Protein AF-A0A3D1BPE9-F1 (afdb_monomer)

Foldseek 3Di:
DDDDPDDDDDPDDADQVDQDFDADPPPRDTADFPAADPVRFTFGWDAPDPVPDSQRTWTDTSGPPDPPTGGHVVPPPVVPPD

Nearest PDB structures (foldseek):
  5oik-assembly1_I  TM=4.430E-01  e=9.459E+00  Bos taurus
  6uq0-assembly1_I  TM=3.762E-01  e=6.817E+00  Saccharomyces cerevisiae S288C
  5iya-assembly1_I  TM=3.865E-01  e=7.771E+00  Homo sapiens
  5iyc-assembly1_I  TM=2.737E-01  e=5.980E+00  Homo sapiens

Structure (mmCIF, N/CA/C/O backbone):
data_AF-A0A3D1BPE9-F1
#
_entry.id   AF-A0A3D1BPE9-F1
#
loop_
_atom_site.group_PDB
_atom_site.id
_atom_site.type_symbol
_atom_site.label_atom_id
_atom_site.label_alt_id
_atom_site.label_comp_id
_atom_site.label_asym_id
_atom_site.label_entity_id
_atom_site.label_seq_id
_atom_site.pdbx_PDB_ins_code
_atom_site.Cartn_x
_atom_site.Cartn_y
_atom_site.Cartn_z
_atom_site.occupancy
_atom_site.B_iso_or_equiv
_atom_site.auth_seq_id
_atom_site.auth_comp_id
_atom_site.auth_asym_id
_atom_site.auth_atom_id
_atom_site.pdbx_PDB_model_num
ATOM 1 N N . MET A 1 1 ? 17.621 10.860 5.434 1.00 45.69 1 MET A N 1
ATOM 2 C CA . MET A 1 1 ? 16.583 9.992 6.033 1.00 45.69 1 MET A CA 1
ATOM 3 C C . MET A 1 1 ? 17.264 8.795 6.669 1.00 45.69 1 MET A C 1
ATOM 5 O O . MET A 1 1 ? 17.992 8.106 5.963 1.00 45.69 1 MET A O 1
ATOM 9 N N . ILE A 1 2 ? 17.070 8.600 7.974 1.00 54.06 2 ILE A N 1
ATOM 10 C CA . ILE A 1 2 ? 17.576 7.457 8.748 1.00 54.06 2 ILE A CA 1
ATOM 11 C C . ILE A 1 2 ? 16.434 6.438 8.848 1.00 54.06 2 ILE A C 1
ATOM 13 O O . ILE A 1 2 ? 15.315 6.821 9.175 1.00 54.06 2 ILE A O 1
ATOM 17 N N . GLY A 1 3 ? 16.697 5.177 8.510 1.00 64.75 3 GLY A N 1
ATOM 18 C CA . GLY A 1 3 ? 15.721 4.084 8.533 1.00 64.75 3 GLY A CA 1
ATOM 19 C C . GLY A 1 3 ? 16.272 2.841 7.836 1.00 64.75 3 GLY A C 1
ATOM 20 O O . GLY A 1 3 ? 17.107 2.967 6.936 1.00 64.75 3 GLY A O 1
ATOM 21 N N . ASP A 1 4 ? 15.830 1.656 8.260 1.00 72.50 4 ASP A N 1
ATOM 22 C CA . ASP A 1 4 ? 16.188 0.400 7.601 1.00 72.50 4 ASP A CA 1
ATOM 23 C C . ASP A 1 4 ? 15.547 0.337 6.203 1.00 72.50 4 ASP A C 1
ATOM 25 O O . ASP A 1 4 ? 14.376 0.669 6.015 1.00 72.50 4 ASP A O 1
ATOM 29 N N . LYS A 1 5 ? 16.347 -0.045 5.207 1.00 68.62 5 LYS A N 1
ATOM 30 C CA . LYS A 1 5 ? 15.944 -0.194 3.799 1.00 68.62 5 LYS A CA 1
ATOM 31 C C . LYS A 1 5 ? 16.127 -1.628 3.303 1.00 68.62 5 LYS A C 1
ATOM 33 O O . LYS A 1 5 ? 16.144 -1.855 2.088 1.00 68.62 5 LYS A O 1
ATOM 38 N N . SER A 1 6 ? 16.311 -2.568 4.229 1.00 77.19 6 SER A N 1
ATOM 39 C CA . SER A 1 6 ? 16.415 -3.992 3.944 1.00 77.19 6 SER A CA 1
ATOM 40 C C . SER A 1 6 ? 15.171 -4.478 3.208 1.00 77.19 6 SER A C 1
ATOM 42 O O . SER A 1 6 ? 14.052 -4.030 3.454 1.00 77.19 6 SER A O 1
ATOM 44 N N . LYS A 1 7 ? 15.389 -5.369 2.243 1.00 73.06 7 LYS A N 1
ATOM 45 C CA . LYS A 1 7 ? 14.364 -5.891 1.338 1.00 73.06 7 LYS A CA 1
ATOM 46 C C . LYS A 1 7 ? 14.463 -7.404 1.338 1.00 73.06 7 LYS A C 1
ATOM 48 O O . LYS A 1 7 ? 15.547 -7.937 1.113 1.00 73.06 7 LYS A O 1
ATOM 53 N N . LEU A 1 8 ? 13.336 -8.069 1.550 1.00 79.00 8 LEU A N 1
ATOM 54 C CA . LEU A 1 8 ? 13.225 -9.516 1.459 1.00 79.00 8 LEU A CA 1
ATOM 55 C C . LEU A 1 8 ? 12.101 -9.853 0.483 1.00 79.00 8 LEU A C 1
ATOM 57 O O . LEU A 1 8 ? 10.992 -9.339 0.603 1.00 79.00 8 LEU A O 1
ATOM 61 N N . SER A 1 9 ? 12.405 -10.711 -0.479 1.00 82.19 9 SER A N 1
ATOM 62 C CA . SER A 1 9 ? 11.440 -11.302 -1.400 1.00 82.19 9 SER A CA 1
ATOM 63 C C . SER A 1 9 ? 11.613 -12.810 -1.348 1.00 82.19 9 SER A C 1
ATOM 65 O O . SER A 1 9 ? 12.748 -13.279 -1.419 1.00 82.19 9 SER A O 1
ATOM 67 N N . VAL A 1 10 ? 10.512 -13.548 -1.232 1.00 78.06 10 VAL A N 1
ATOM 68 C CA . VAL A 1 10 ? 10.565 -15.011 -1.111 1.00 78.06 10 VAL A CA 1
ATOM 69 C C . VAL A 1 10 ? 10.929 -15.655 -2.454 1.00 78.06 10 VAL A C 1
ATOM 71 O O . VAL A 1 10 ? 11.857 -16.453 -2.495 1.00 78.06 10 VAL A O 1
ATOM 74 N N . ASP A 1 11 ? 10.298 -15.223 -3.556 1.00 71.69 11 ASP A N 1
ATOM 75 C CA . ASP A 1 11 ? 10.350 -15.977 -4.824 1.00 71.69 11 ASP A CA 1
ATOM 76 C C . ASP A 1 11 ? 10.829 -15.192 -6.056 1.00 71.69 11 ASP A C 1
ATOM 78 O O . ASP A 1 11 ? 11.204 -15.783 -7.068 1.00 71.69 11 ASP A O 1
ATOM 82 N N . SER A 1 12 ? 10.837 -13.858 -6.015 1.00 73.06 12 SER A N 1
ATOM 83 C CA . SER A 1 12 ? 11.108 -13.046 -7.208 1.00 73.06 12 SER A CA 1
ATOM 84 C C . SER A 1 12 ? 11.808 -11.737 -6.888 1.00 73.06 12 SER A C 1
ATOM 86 O O . SER A 1 12 ? 11.523 -11.101 -5.875 1.00 73.06 12 SER A O 1
ATOM 88 N N . ARG A 1 13 ? 12.662 -11.271 -7.806 1.00 82.06 13 ARG A N 1
ATOM 89 C CA . ARG A 1 13 ? 13.212 -9.914 -7.722 1.00 82.06 13 ARG A CA 1
ATOM 90 C C . ARG A 1 13 ? 12.084 -8.887 -7.784 1.00 82.06 13 ARG 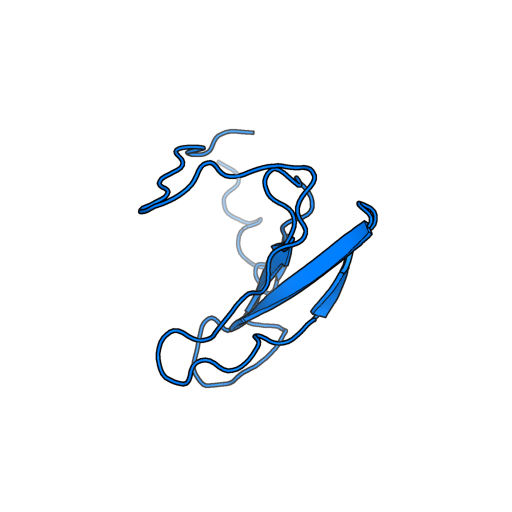A C 1
ATOM 92 O O . ARG A 1 13 ? 11.180 -8.994 -8.606 1.00 82.06 13 ARG A O 1
ATOM 99 N N . LEU A 1 14 ? 12.173 -7.889 -6.912 1.00 84.69 14 LEU A N 1
ATOM 100 C CA . LEU A 1 14 ? 11.287 -6.733 -6.936 1.00 84.69 14 LEU A CA 1
ATOM 101 C C . LEU A 1 14 ? 11.771 -5.756 -8.011 1.00 84.69 14 LEU A C 1
ATOM 103 O O . LEU A 1 14 ? 12.934 -5.343 -7.992 1.00 84.69 14 LEU A O 1
ATOM 107 N N . ASP A 1 15 ? 10.877 -5.399 -8.925 1.00 85.31 15 ASP A N 1
ATOM 108 C CA . ASP A 1 15 ? 11.127 -4.537 -10.075 1.00 85.31 15 ASP A CA 1
ATOM 109 C C . ASP A 1 15 ? 10.357 -3.219 -9.913 1.00 85.31 15 ASP A C 1
ATOM 111 O O . ASP A 1 15 ? 9.200 -3.199 -9.493 1.00 85.31 15 ASP A O 1
ATOM 115 N N . GLN A 1 16 ? 11.019 -2.103 -10.207 1.00 83.75 16 GLN A N 1
ATOM 116 C CA . GLN A 1 16 ? 10.430 -0.769 -10.097 1.00 83.75 16 GLN A CA 1
ATOM 117 C C . GLN A 1 16 ? 9.479 -0.448 -11.254 1.00 83.75 16 GLN A C 1
ATOM 119 O O . GLN A 1 16 ? 8.624 0.424 -11.096 1.00 83.75 16 GLN A O 1
ATOM 124 N N . ASP A 1 17 ? 9.582 -1.159 -12.377 1.00 87.00 17 ASP A N 1
ATOM 125 C CA . ASP A 1 17 ? 8.715 -0.947 -13.538 1.00 87.00 17 ASP A CA 1
ATOM 126 C C . ASP A 1 17 ? 7.373 -1.687 -13.413 1.00 87.00 17 ASP A C 1
ATOM 128 O O . ASP A 1 17 ? 6.450 -1.462 -14.198 1.00 87.00 17 ASP A O 1
ATOM 132 N N . ILE A 1 18 ? 7.221 -2.520 -12.377 1.00 90.38 18 ILE A N 1
ATOM 133 C CA . ILE A 1 18 ? 6.005 -3.287 -12.111 1.00 90.38 18 ILE A CA 1
ATOM 134 C C . ILE A 1 18 ? 5.103 -2.549 -11.113 1.00 90.38 18 ILE A C 1
ATOM 136 O O . ILE A 1 18 ? 5.533 -2.054 -10.066 1.00 90.38 18 ILE A O 1
ATOM 140 N N . ILE A 1 19 ? 3.811 -2.509 -11.440 1.00 93.44 19 ILE A N 1
ATOM 141 C CA . ILE A 1 19 ? 2.738 -2.147 -10.514 1.00 93.44 19 ILE A CA 1
ATOM 142 C C . ILE A 1 19 ? 2.193 -3.438 -9.909 1.00 93.44 19 ILE A C 1
ATOM 144 O O . ILE A 1 19 ? 1.616 -4.258 -10.617 1.00 93.44 19 ILE A O 1
ATOM 148 N N . TYR A 1 20 ? 2.399 -3.622 -8.609 1.00 92.69 20 TYR A N 1
ATOM 149 C CA . TYR A 1 20 ? 2.013 -4.840 -7.907 1.00 92.69 20 TYR A CA 1
ATOM 150 C C . TYR A 1 20 ? 0.557 -4.793 -7.435 1.00 92.69 20 TYR A C 1
ATOM 152 O O . TYR A 1 20 ? 0.018 -3.736 -7.093 1.00 92.69 20 TYR A O 1
ATOM 160 N N . GLU A 1 21 ? -0.065 -5.963 -7.356 1.00 92.75 21 GLU A N 1
ATOM 161 C CA . GLU A 1 21 ? -1.323 -6.152 -6.638 1.00 92.75 21 GLU A CA 1
ATOM 162 C C . GLU A 1 21 ? -1.032 -6.459 -5.171 1.00 92.75 21 GLU A C 1
ATOM 164 O O . GLU A 1 21 ? -0.103 -7.198 -4.843 1.00 92.75 21 GLU A O 1
ATOM 169 N N . PHE A 1 22 ? -1.803 -5.850 -4.274 1.00 92.25 22 PHE A N 1
ATOM 170 C CA . PHE A 1 22 ? -1.678 -6.077 -2.839 1.00 92.25 22 PHE A CA 1
ATOM 171 C C . PHE A 1 22 ? -2.898 -6.866 -2.390 1.00 92.25 22 PHE A C 1
ATOM 173 O O . PHE A 1 22 ? -4.022 -6.383 -2.517 1.00 92.25 22 PHE A O 1
ATOM 180 N N . LEU A 1 23 ? -2.670 -8.059 -1.849 1.00 93.00 23 LEU A N 1
ATOM 181 C CA . LEU A 1 23 ? -3.724 -8.977 -1.436 1.00 93.00 23 LEU A CA 1
ATOM 182 C C . LEU A 1 23 ? -3.730 -9.129 0.085 1.00 93.00 23 LEU A C 1
ATOM 184 O O . LEU A 1 23 ? -2.683 -9.126 0.733 1.00 93.00 23 LEU A O 1
ATOM 188 N N . CYS A 1 24 ? -4.921 -9.282 0.660 1.00 88.94 24 CYS A N 1
ATOM 189 C CA . CYS A 1 24 ? -5.068 -9.718 2.042 1.00 88.94 24 CYS A CA 1
ATOM 190 C C . CYS A 1 24 ? -4.565 -11.168 2.171 1.00 88.94 24 CYS A C 1
ATOM 192 O O . CYS A 1 24 ? -5.079 -12.031 1.457 1.00 88.94 24 CYS A O 1
ATOM 194 N N . PRO A 1 25 ? -3.631 -11.474 3.087 1.00 88.31 25 PRO A N 1
ATOM 195 C CA . PRO A 1 25 ? -3.079 -12.824 3.217 1.00 88.31 25 PRO A CA 1
ATOM 196 C C . PRO A 1 25 ? -4.102 -13.85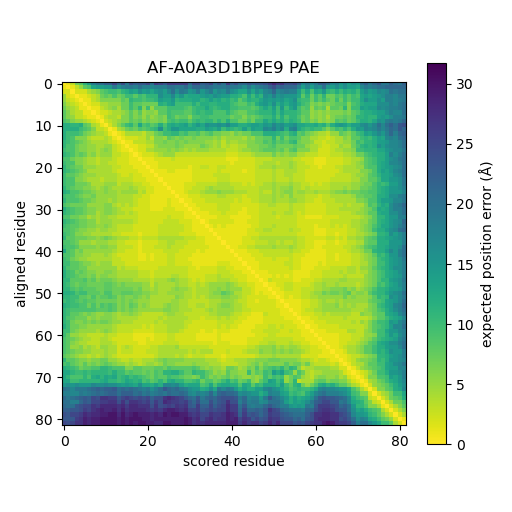7 3.717 1.00 88.31 25 PRO A C 1
ATOM 198 O O . PRO A 1 25 ? -3.905 -15.049 3.521 1.00 88.31 25 PRO A O 1
ATOM 201 N N . GLU A 1 26 ? -5.199 -13.411 4.333 1.00 92.50 26 GLU A N 1
ATOM 202 C CA . GLU A 1 26 ? -6.229 -14.295 4.895 1.00 92.50 26 GLU A CA 1
ATOM 203 C C . GLU A 1 26 ? -7.295 -14.691 3.865 1.00 92.50 26 GLU A C 1
ATOM 205 O O . GLU A 1 26 ? -7.743 -15.833 3.822 1.00 92.50 26 GLU A O 1
ATOM 210 N N . CYS A 1 27 ? -7.742 -13.734 3.044 1.00 93.44 27 CYS A N 1
ATOM 211 C CA . CYS A 1 27 ? -8.888 -13.917 2.145 1.00 93.44 27 CYS A CA 1
ATOM 212 C C . CYS A 1 27 ? -8.579 -13.660 0.667 1.00 93.44 27 CYS A C 1
ATOM 214 O O . CYS A 1 27 ? -9.480 -13.730 -0.167 1.00 93.44 27 CYS A O 1
ATOM 216 N N . ASN A 1 28 ? -7.329 -13.328 0.340 1.00 93.62 28 ASN A N 1
ATOM 217 C CA . ASN A 1 28 ? -6.838 -13.114 -1.020 1.00 93.62 28 ASN A CA 1
ATOM 218 C C . ASN A 1 28 ? -7.575 -12.018 -1.819 1.00 93.62 28 ASN A C 1
ATOM 220 O O . ASN A 1 28 ? -7.528 -11.990 -3.044 1.00 93.62 28 ASN A O 1
ATOM 224 N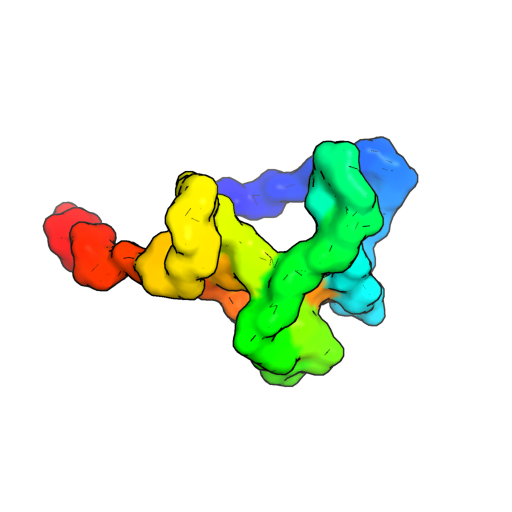 N . THR A 1 29 ? -8.282 -11.114 -1.136 1.00 93.75 29 THR A N 1
ATOM 225 C CA . THR A 1 29 ? -8.952 -9.964 -1.759 1.00 93.75 29 THR A CA 1
ATOM 226 C C . THR A 1 29 ? -7.990 -8.785 -1.881 1.00 93.75 29 THR A C 1
ATOM 228 O O . THR A 1 29 ? -7.142 -8.589 -1.008 1.00 93.75 29 THR A O 1
ATOM 231 N N . ASN A 1 30 ? -8.153 -7.979 -2.933 1.00 93.25 30 ASN A N 1
ATOM 232 C CA . ASN A 1 30 ? -7.398 -6.743 -3.130 1.00 93.25 30 ASN A CA 1
ATOM 233 C C . ASN A 1 30 ? -7.526 -5.794 -1.935 1.00 93.25 30 ASN A C 1
ATOM 235 O O . ASN A 1 30 ? -8.626 -5.517 -1.449 1.00 93.25 30 ASN A O 1
ATOM 239 N N . LEU A 1 31 ? -6.392 -5.254 -1.496 1.00 91.44 31 LEU A N 1
ATOM 240 C CA . LEU A 1 31 ? -6.378 -4.200 -0.497 1.00 91.44 31 LEU A CA 1
ATOM 241 C C . LEU A 1 31 ? -6.957 -2.895 -1.069 1.00 91.44 31 LEU A C 1
ATOM 243 O O . LEU A 1 31 ? -6.842 -2.641 -2.272 1.00 91.44 31 LEU A O 1
ATOM 247 N N . PRO A 1 32 ? -7.567 -2.042 -0.226 1.00 91.69 32 PRO A N 1
ATOM 248 C CA . PRO A 1 32 ? -8.175 -0.800 -0.687 1.00 91.69 32 PRO A CA 1
ATOM 249 C C . PRO A 1 32 ? -7.15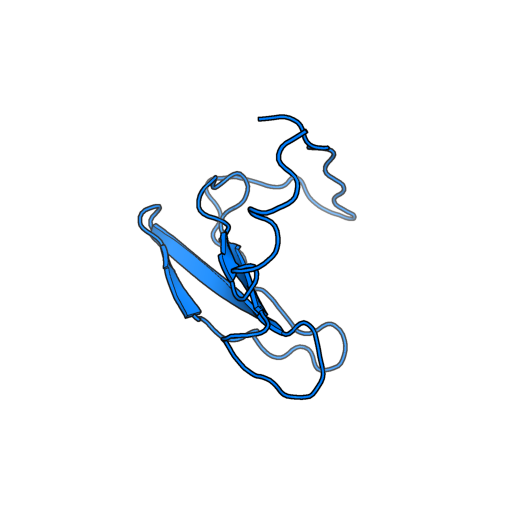1 0.180 -1.266 1.00 91.69 32 PRO A C 1
ATOM 251 O O . PRO A 1 32 ? -6.049 0.338 -0.734 1.00 91.69 32 PRO A O 1
ATOM 254 N N . VAL A 1 33 ? -7.550 0.896 -2.317 1.00 92.94 33 VAL A N 1
ATOM 255 C CA . VAL A 1 33 ? -6.795 2.028 -2.866 1.00 92.94 33 VAL A CA 1
ATOM 256 C C . VAL A 1 33 ? -7.204 3.302 -2.128 1.00 92.94 33 VAL A C 1
ATOM 258 O O . VAL A 1 33 ? -8.378 3.668 -2.123 1.00 92.94 33 VAL A O 1
ATOM 261 N N . ALA A 1 34 ? -6.235 3.996 -1.532 1.00 90.38 34 ALA A N 1
ATOM 262 C CA . ALA A 1 34 ? -6.432 5.308 -0.922 1.00 90.38 34 ALA A CA 1
ATOM 263 C C . ALA A 1 34 ? -6.555 6.405 -1.986 1.00 90.38 34 ALA A C 1
ATOM 265 O O . ALA A 1 34 ? -7.442 7.254 -1.922 1.00 90.38 34 ALA A O 1
ATOM 266 N N . SER A 1 35 ? -5.621 6.411 -2.940 1.00 91.19 35 SER A N 1
ATOM 267 C CA . SER A 1 35 ? -5.540 7.398 -4.016 1.00 91.19 35 SER A CA 1
ATOM 268 C C . SER A 1 35 ? -4.555 6.951 -5.104 1.00 91.19 35 SER A C 1
ATO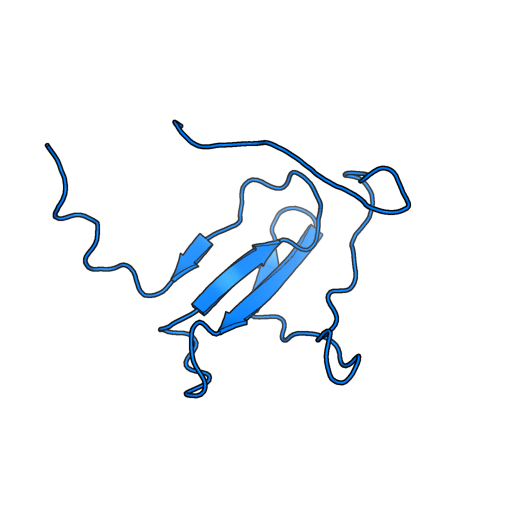M 270 O O . SER A 1 35 ? -3.683 6.116 -4.840 1.00 91.19 35 SER A O 1
ATOM 272 N N . PRO A 1 36 ? -4.605 7.551 -6.303 1.00 94.12 36 PRO A N 1
ATOM 273 C CA . PRO A 1 36 ? -3.523 7.437 -7.276 1.00 94.12 36 PRO A CA 1
ATOM 274 C C . PRO A 1 36 ? -2.201 7.981 -6.713 1.00 94.12 36 PRO A C 1
ATOM 276 O O . PRO A 1 36 ? -2.195 8.886 -5.873 1.00 94.12 36 PRO A O 1
ATOM 279 N N . CYS A 1 37 ? -1.076 7.455 -7.193 1.00 92.44 37 CYS A N 1
ATOM 280 C CA . CYS A 1 37 ? 0.257 7.976 -6.907 1.00 92.44 37 CYS A CA 1
ATOM 281 C C . CYS A 1 37 ? 0.811 8.721 -8.129 1.00 92.44 37 CYS A C 1
ATOM 283 O O . CYS A 1 37 ? 0.653 8.276 -9.264 1.00 92.44 37 CYS A O 1
ATOM 285 N N . SER A 1 38 ? 1.551 9.809 -7.908 1.00 92.62 38 SER A N 1
ATOM 286 C CA . SER A 1 38 ? 2.187 10.584 -8.986 1.00 92.62 38 SER A CA 1
ATOM 287 C C . SER A 1 38 ? 3.237 9.805 -9.789 1.00 92.62 38 SER A C 1
ATOM 289 O O . SER A 1 38 ? 3.593 10.225 -10.885 1.00 92.62 38 SER A O 1
ATOM 291 N N . CYS A 1 39 ? 3.714 8.658 -9.288 1.00 91.19 39 CYS A N 1
ATOM 292 C CA . CYS A 1 39 ? 4.605 7.775 -10.042 1.00 91.19 39 CYS A CA 1
ATOM 293 C C . CYS A 1 39 ? 3.877 6.957 -11.130 1.00 91.19 39 CYS A C 1
ATOM 295 O O . CYS A 1 39 ? 4.539 6.326 -11.950 1.00 91.19 39 CYS A O 1
ATOM 297 N N . GLY A 1 40 ? 2.539 6.951 -11.146 1.00 93.06 40 GLY A N 1
ATOM 298 C CA . GLY A 1 40 ? 1.715 6.122 -12.034 1.00 93.06 40 GLY A CA 1
ATOM 299 C C . GLY A 1 40 ? 1.219 4.814 -11.404 1.00 93.06 40 GLY A C 1
ATOM 300 O O . GLY A 1 40 ? 0.549 4.039 -12.076 1.00 93.06 40 GLY A O 1
ATOM 301 N N . GLY A 1 41 ? 1.544 4.558 -10.132 1.00 93.75 41 GLY A N 1
ATOM 302 C CA . GLY A 1 41 ? 0.938 3.492 -9.326 1.00 93.75 41 GLY A CA 1
ATOM 303 C C . GLY A 1 41 ? -0.244 3.980 -8.481 1.00 93.75 41 GLY A C 1
ATOM 304 O O . GLY A 1 41 ? -0.792 5.059 -8.700 1.00 93.75 41 GLY A O 1
ATOM 305 N N . ASN A 1 42 ? -0.582 3.209 -7.451 1.00 95.25 42 ASN A N 1
ATOM 306 C CA . ASN A 1 42 ? -1.613 3.515 -6.461 1.00 95.25 42 ASN A CA 1
ATOM 307 C C . ASN A 1 42 ? -1.023 3.511 -5.046 1.00 95.25 42 ASN A C 1
ATOM 309 O O . ASN A 1 42 ? -0.111 2.741 -4.744 1.00 95.25 42 ASN A O 1
ATOM 313 N N . LEU A 1 43 ? -1.544 4.376 -4.176 1.00 93.06 43 LEU A N 1
ATOM 314 C CA . LEU A 1 43 ? -1.319 4.304 -2.735 1.00 93.06 43 LEU A CA 1
ATOM 315 C C . LEU A 1 43 ? -2.368 3.368 -2.130 1.00 93.06 43 LEU A C 1
ATOM 317 O O . LEU A 1 43 ? -3.560 3.667 -2.163 1.00 93.06 43 LEU A O 1
ATOM 321 N N . MET A 1 44 ? -1.923 2.242 -1.585 1.00 94.00 44 MET A N 1
ATOM 322 C CA . MET A 1 44 ? -2.756 1.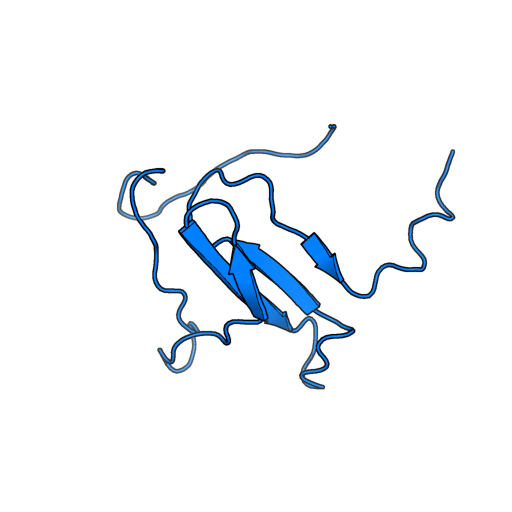220 -0.951 1.00 94.00 44 MET A CA 1
ATOM 323 C C . MET A 1 44 ? -2.904 1.515 0.541 1.00 94.00 44 MET A C 1
ATOM 325 O O . MET A 1 44 ? -1.934 1.931 1.173 1.00 94.00 44 MET A O 1
ATOM 329 N N . THR A 1 45 ? -4.079 1.279 1.121 1.00 91.62 45 THR A N 1
ATOM 330 C CA . THR A 1 45 ? -4.335 1.475 2.556 1.00 91.62 45 THR A CA 1
ATOM 331 C C . THR A 1 45 ? -4.085 0.198 3.355 1.00 91.62 45 THR A C 1
ATOM 333 O O . THR A 1 45 ? -4.653 -0.851 3.060 1.00 91.62 45 THR A O 1
ATOM 336 N N . LEU A 1 46 ? -3.316 0.324 4.436 1.00 89.38 46 LEU A N 1
ATOM 337 C CA . LEU A 1 46 ? -3.161 -0.672 5.493 1.00 89.38 46 LEU A CA 1
ATOM 338 C C . LEU A 1 46 ? -3.703 -0.096 6.802 1.00 89.38 46 LEU A C 1
ATOM 340 O O . LEU A 1 46 ? -3.134 0.848 7.349 1.00 89.38 46 LEU A O 1
ATOM 344 N N . TYR A 1 47 ? -4.807 -0.643 7.303 1.00 88.19 47 TYR A N 1
ATOM 345 C CA . TYR A 1 47 ? -5.3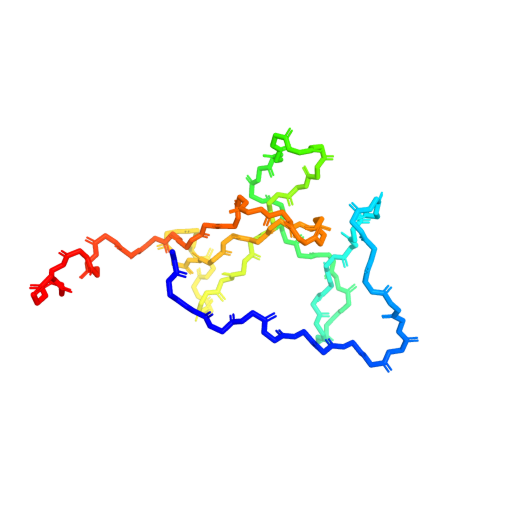72 -0.216 8.583 1.00 88.19 47 TYR A CA 1
ATOM 346 C C . TYR A 1 47 ? -4.551 -0.771 9.745 1.00 88.19 47 TYR A C 1
ATOM 348 O O . TYR A 1 47 ? -4.153 -1.934 9.731 1.00 88.19 47 TYR A O 1
ATOM 356 N N . LEU A 1 48 ? -4.310 0.064 10.753 1.00 85.75 48 LEU A N 1
ATOM 357 C CA . LEU A 1 48 ? -3.498 -0.303 11.917 1.00 85.75 48 LEU A CA 1
ATOM 358 C C . LEU A 1 48 ? -4.295 -1.051 12.993 1.00 85.75 48 LEU A C 1
ATOM 360 O O . LEU A 1 48 ? -3.719 -1.607 13.925 1.00 85.75 48 LEU A O 1
ATOM 364 N N . ASP A 1 49 ? -5.619 -1.076 12.865 1.00 87.06 49 ASP A N 1
ATOM 365 C CA . ASP A 1 49 ? -6.519 -1.804 13.744 1.00 87.06 49 ASP A CA 1
ATOM 366 C C . ASP A 1 49 ? -7.788 -2.260 13.001 1.00 87.06 49 ASP A C 1
ATOM 368 O O . ASP A 1 49 ? -7.995 -2.008 11.811 1.00 87.06 49 ASP A O 1
ATOM 372 N N . LYS A 1 50 ? -8.679 -2.926 13.738 1.00 87.75 50 LYS A N 1
ATOM 373 C CA . LYS A 1 50 ? -9.963 -3.422 13.226 1.00 87.75 50 LYS A CA 1
ATOM 374 C C . LYS A 1 50 ? -11.031 -2.331 13.059 1.00 87.75 50 LYS A C 1
ATOM 376 O O . LYS A 1 50 ? -12.143 -2.649 12.655 1.00 87.75 50 LYS A O 1
ATOM 381 N N . SER A 1 51 ? -10.738 -1.069 13.383 1.00 88.38 51 SER A N 1
ATOM 382 C CA . SER A 1 51 ? -11.687 0.039 13.208 1.00 88.38 51 SER A CA 1
ATOM 383 C C . SER A 1 51 ? -11.807 0.490 11.754 1.00 88.38 51 SER A C 1
ATOM 385 O O . SER A 1 51 ? -12.769 1.177 11.416 1.00 88.38 51 SER A O 1
ATOM 387 N N . LEU A 1 52 ? -10.841 0.108 10.907 1.00 86.25 52 LEU A N 1
ATOM 388 C CA . LEU A 1 52 ? -10.798 0.427 9.477 1.00 86.25 52 LEU A CA 1
ATOM 389 C C . LEU A 1 52 ? -10.876 1.938 9.187 1.00 86.25 52 LEU A C 1
ATOM 391 O O . LEU A 1 52 ? -11.377 2.377 8.150 1.00 86.25 52 LEU A O 1
ATOM 395 N N . LYS A 1 53 ? -10.376 2.763 10.112 1.00 85.50 53 LYS A N 1
ATOM 396 C CA . LYS A 1 53 ? -10.338 4.218 9.949 1.00 85.50 53 LYS A CA 1
ATOM 397 C C . LYS A 1 53 ? -9.129 4.627 9.118 1.00 85.50 53 LYS A C 1
ATOM 399 O O . LYS A 1 53 ? -7.996 4.327 9.477 1.00 85.50 53 LYS A O 1
ATOM 404 N N . LEU A 1 54 ? -9.353 5.407 8.059 1.00 79.69 54 LEU A N 1
ATOM 405 C CA . LEU A 1 54 ? -8.266 5.988 7.255 1.00 79.69 54 LEU A CA 1
ATOM 406 C C . LEU A 1 54 ? -7.333 6.884 8.082 1.00 79.69 54 LEU A C 1
ATOM 408 O O . LEU A 1 54 ? -6.133 6.933 7.823 1.00 79.69 54 LEU A O 1
ATOM 412 N N . SER A 1 55 ? -7.863 7.549 9.110 1.00 83.56 55 SER A N 1
ATOM 413 C CA . SER A 1 55 ? -7.066 8.330 10.062 1.00 83.56 55 SER A CA 1
ATOM 414 C C . SER A 1 55 ? -6.153 7.471 10.943 1.00 83.56 55 SER A C 1
ATOM 416 O O . SER A 1 55 ? -5.344 8.032 11.666 1.00 83.56 55 SER A O 1
ATOM 418 N N . ASN A 1 56 ? -6.294 6.143 10.919 1.00 85.31 56 ASN A N 1
ATOM 419 C CA . ASN A 1 56 ? -5.441 5.187 11.618 1.00 85.31 56 ASN A CA 1
ATOM 420 C C . ASN A 1 56 ? -4.907 4.139 10.625 1.00 85.31 56 ASN A C 1
ATOM 422 O O . ASN A 1 56 ? -5.205 2.944 10.710 1.00 85.31 56 ASN A O 1
ATOM 426 N N . SER A 1 57 ? -4.183 4.615 9.610 1.00 87.50 57 SER A N 1
ATOM 427 C CA . SER A 1 57 ? -3.692 3.777 8.518 1.00 87.50 57 SER A CA 1
ATOM 428 C C . SER A 1 57 ? -2.314 4.202 8.017 1.00 87.50 57 SER A C 1
ATOM 430 O O . SER A 1 57 ? -1.908 5.360 8.120 1.00 87.50 57 SER A O 1
ATOM 432 N N . VAL A 1 58 ? -1.602 3.251 7.424 1.00 89.19 58 VAL A N 1
ATOM 433 C CA . VAL A 1 58 ? -0.414 3.503 6.608 1.00 89.19 58 VAL A CA 1
ATOM 434 C C . VAL A 1 58 ? -0.829 3.420 5.146 1.00 89.19 58 VAL A C 1
ATOM 436 O O . VAL A 1 58 ? -1.598 2.539 4.762 1.00 89.19 58 VAL A O 1
ATOM 439 N N . THR A 1 59 ? -0.304 4.319 4.321 1.00 89.25 59 THR A N 1
ATOM 440 C CA . THR A 1 59 ? -0.439 4.235 2.868 1.00 89.25 59 THR A CA 1
ATOM 441 C C . THR A 1 59 ? 0.893 3.878 2.224 1.00 89.25 59 THR A C 1
ATOM 443 O O . THR A 1 59 ? 1.911 4.521 2.478 1.00 89.25 59 THR A O 1
ATOM 446 N N . VAL A 1 60 ? 0.893 2.835 1.395 1.00 90.88 60 VAL A N 1
ATOM 447 C CA . VAL A 1 60 ? 2.097 2.317 0.729 1.00 90.88 60 VAL A CA 1
ATOM 448 C C . VAL A 1 60 ? 1.866 2.310 -0.771 1.00 90.88 60 VAL A C 1
ATOM 450 O O . VAL A 1 60 ? 0.825 1.851 -1.236 1.00 90.88 60 VAL A O 1
ATOM 453 N N . CYS A 1 61 ? 2.825 2.814 -1.544 1.00 92.75 61 CYS A N 1
ATOM 454 C CA . CYS A 1 61 ? 2.728 2.717 -2.994 1.00 92.75 61 CYS A CA 1
ATOM 455 C C . CYS A 1 61 ? 2.900 1.264 -3.450 1.00 92.75 61 CYS A C 1
ATOM 457 O O . CYS A 1 61 ? 3.839 0.586 -3.035 1.00 92.75 61 CYS A O 1
ATOM 459 N N . ASN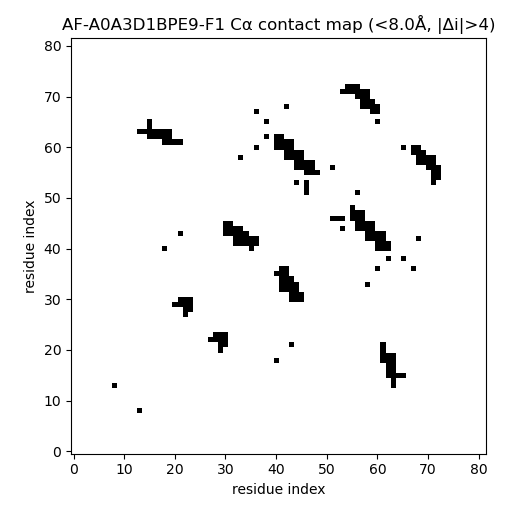 A 1 62 ? 2.044 0.811 -4.361 1.00 93.81 62 ASN A N 1
ATOM 460 C CA . ASN A 1 62 ? 2.164 -0.511 -4.970 1.00 93.81 62 ASN A CA 1
ATOM 461 C C . ASN A 1 62 ? 3.224 -0.597 -6.085 1.00 93.81 62 ASN A C 1
ATOM 463 O O . ASN A 1 62 ? 3.338 -1.625 -6.748 1.00 93.81 62 ASN A O 1
ATOM 467 N N . ARG A 1 63 ? 4.015 0.461 -6.292 1.00 92.38 63 ARG A N 1
ATOM 468 C CA . ARG A 1 63 ? 5.252 0.409 -7.070 1.00 92.38 63 ARG A CA 1
ATOM 469 C C . ARG A 1 63 ? 6.438 0.293 -6.128 1.00 92.38 63 ARG A C 1
ATOM 471 O O . ARG A 1 63 ? 6.648 1.141 -5.255 1.00 92.38 63 ARG A O 1
ATOM 478 N N . PHE A 1 64 ? 7.259 -0.722 -6.356 1.00 87.50 64 PHE A N 1
ATOM 479 C CA . PHE A 1 64 ? 8.461 -0.920 -5.568 1.00 87.50 64 PHE A CA 1
ATOM 480 C C . PHE A 1 64 ? 9.435 0.262 -5.693 1.00 87.50 64 PHE A C 1
ATOM 482 O O . PHE A 1 64 ? 9.637 0.821 -6.766 1.00 87.50 64 PHE A O 1
ATOM 489 N N . GLY A 1 65 ? 10.059 0.651 -4.578 1.00 83.62 65 GLY A N 1
ATOM 490 C CA . GLY A 1 65 ? 11.050 1.733 -4.550 1.00 83.62 65 GLY A CA 1
ATOM 491 C C . GLY A 1 65 ? 10.475 3.150 -4.641 1.00 83.62 65 GLY A C 1
ATOM 492 O O . GLY A 1 65 ? 11.244 4.108 -4.575 1.00 83.62 65 GLY A O 1
ATOM 493 N N . CYS A 1 66 ? 9.152 3.311 -4.739 1.00 87.06 66 CYS A N 1
ATOM 494 C CA . CYS A 1 66 ? 8.526 4.627 -4.724 1.00 87.06 66 CYS A CA 1
ATOM 495 C C . CYS A 1 66 ? 8.674 5.292 -3.336 1.00 87.06 66 CYS A C 1
ATOM 497 O O . CYS A 1 66 ? 8.313 4.681 -2.327 1.00 87.06 66 CYS A O 1
ATOM 499 N N . PRO A 1 67 ? 9.163 6.545 -3.253 1.00 82.69 67 PRO A N 1
ATOM 500 C CA . PRO A 1 67 ? 9.356 7.238 -1.977 1.00 82.69 67 PRO A CA 1
ATOM 501 C C . PRO A 1 67 ? 8.060 7.825 -1.399 1.00 82.69 67 PRO A C 1
ATOM 503 O O . PRO A 1 67 ? 8.077 8.336 -0.286 1.00 82.69 67 PRO A O 1
ATOM 506 N N . ASN A 1 68 ? 6.945 7.758 -2.133 1.00 82.06 68 ASN A N 1
ATOM 507 C CA . ASN A 1 68 ? 5.689 8.434 -1.794 1.00 82.06 68 ASN A CA 1
ATOM 508 C C . ASN A 1 68 ? 4.825 7.671 -0.774 1.00 82.06 68 ASN A C 1
ATOM 510 O O . ASN A 1 68 ? 3.628 7.931 -0.676 1.00 82.06 68 ASN A O 1
ATOM 514 N N . SER A 1 69 ? 5.391 6.700 -0.055 1.00 74.44 69 SER A N 1
ATOM 515 C CA . SER A 1 69 ? 4.676 6.045 1.044 1.00 74.44 69 SER A CA 1
ATOM 516 C C . SER A 1 69 ? 4.536 7.023 2.214 1.00 74.44 69 SER A C 1
ATOM 518 O O . SER A 1 69 ? 5.492 7.707 2.576 1.00 74.44 69 SER A O 1
ATOM 520 N N . GLU A 1 70 ? 3.352 7.083 2.813 1.00 72.25 70 GLU A N 1
ATOM 521 C CA . GLU A 1 70 ? 2.998 8.042 3.862 1.00 72.25 70 GLU A CA 1
ATOM 522 C C . GLU A 1 70 ? 2.296 7.307 5.006 1.00 72.25 70 GLU A C 1
ATOM 524 O O . GLU A 1 70 ? 1.398 6.494 4.769 1.00 72.25 70 GLU A O 1
ATOM 529 N N . VAL A 1 71 ? 2.659 7.611 6.254 1.00 67.38 71 VAL A N 1
ATOM 530 C CA . VAL A 1 71 ? 1.884 7.156 7.414 1.00 67.38 71 VAL A CA 1
ATOM 531 C C . VAL A 1 71 ? 0.908 8.248 7.838 1.00 67.38 71 VAL A C 1
ATOM 533 O O . VAL A 1 71 ? 1.322 9.374 8.109 1.00 67.38 71 VAL A O 1
ATOM 536 N N . LYS A 1 72 ? -0.383 7.914 7.922 1.00 66.50 72 LYS A N 1
ATOM 537 C CA . LYS A 1 72 ? -1.450 8.840 8.317 1.00 66.50 72 LYS A CA 1
ATOM 538 C C . LYS A 1 72 ? -1.844 8.603 9.775 1.00 66.50 72 LYS A C 1
ATOM 540 O O . LYS A 1 72 ? -1.711 7.499 10.290 1.00 66.50 72 LYS A O 1
ATOM 545 N N . GLY A 1 73 ? -2.313 9.650 10.454 1.00 58.44 73 GLY A N 1
ATOM 546 C CA . GLY A 1 73 ? -2.716 9.562 11.867 1.00 58.44 73 GLY A CA 1
ATOM 547 C C . GLY A 1 73 ? -1.600 9.798 12.879 1.00 58.44 73 GLY A C 1
ATOM 548 O O . GLY A 1 73 ? -1.839 9.742 14.083 1.00 58.44 73 GLY A O 1
ATOM 549 N N . ILE A 1 74 ? -0.390 10.113 12.414 1.00 56.09 74 ILE A N 1
ATOM 550 C CA . ILE A 1 74 ? 0.739 10.433 13.285 1.00 56.09 74 ILE A CA 1
ATOM 551 C C . ILE A 1 74 ? 0.873 11.941 13.543 1.00 56.09 74 ILE A C 1
ATOM 553 O O . ILE A 1 74 ? 1.971 12.505 13.541 1.00 56.09 74 ILE A O 1
ATOM 557 N N . GLU A 1 75 ? -0.236 12.626 13.800 1.00 56.38 75 GLU A N 1
ATOM 558 C CA . GLU A 1 75 ? -0.174 14.050 14.159 1.00 56.38 75 GLU A CA 1
ATOM 559 C C . GLU A 1 75 ? 0.587 14.277 15.485 1.00 56.38 75 GLU A C 1
ATOM 561 O O . GLU A 1 75 ? 1.065 15.375 15.753 1.00 56.38 75 GLU A O 1
ATOM 566 N N . ASN A 1 76 ? 0.827 13.198 16.247 1.00 48.53 76 ASN A N 1
ATOM 567 C CA . ASN A 1 76 ? 1.463 13.210 17.564 1.00 48.53 76 ASN A CA 1
ATOM 568 C C . ASN A 1 76 ? 2.928 12.721 17.636 1.00 48.53 76 ASN A C 1
ATOM 570 O O . ASN A 1 76 ? 3.466 12.720 18.735 1.00 48.53 76 ASN A O 1
ATOM 574 N N . LEU A 1 77 ? 3.617 12.320 16.550 1.00 50.88 77 LEU A N 1
ATOM 575 C CA . LEU A 1 77 ? 5.068 11.989 16.644 1.00 50.88 77 LEU A CA 1
ATOM 576 C C . LEU A 1 77 ? 5.989 13.189 16.377 1.00 50.88 77 LEU A C 1
ATOM 578 O O . LEU A 1 77 ? 7.201 13.075 16.541 1.00 50.88 77 LEU A O 1
ATOM 582 N N . ARG A 1 78 ? 5.450 14.363 16.015 1.00 47.56 78 ARG A N 1
ATOM 583 C CA . ARG A 1 78 ? 6.257 15.593 15.883 1.00 47.56 78 ARG A CA 1
ATOM 584 C C . ARG A 1 78 ? 6.749 16.156 17.226 1.00 47.56 78 ARG A C 1
ATOM 586 O O . ARG A 1 78 ? 7.552 17.078 17.219 1.00 47.56 78 ARG A O 1
ATOM 593 N N . SER A 1 79 ? 6.315 15.603 18.359 1.00 44.91 79 SER A N 1
ATOM 594 C CA . SER A 1 79 ? 6.744 16.005 19.707 1.00 44.91 79 SER A CA 1
ATOM 595 C C . SER A 1 79 ? 7.977 15.255 20.231 1.00 44.91 79 SER A C 1
ATOM 597 O O . SER A 1 79 ? 8.421 15.535 21.339 1.00 44.91 79 SER A O 1
ATOM 599 N N . MET A 1 80 ? 8.577 14.354 19.445 1.00 45.19 80 MET A N 1
ATOM 600 C CA . MET A 1 80 ? 9.886 13.756 19.750 1.00 45.19 80 MET A CA 1
ATOM 601 C C . MET A 1 80 ? 10.985 14.376 18.875 1.00 45.19 80 MET A C 1
ATOM 603 O O . MET A 1 80 ? 11.729 13.676 18.192 1.00 45.19 80 MET A O 1
ATOM 607 N N . GLN A 1 81 ? 11.068 15.709 18.873 1.00 37.72 81 GLN A N 1
ATOM 608 C CA . GLN A 1 81 ? 12.327 16.389 18.577 1.00 37.72 81 GLN A CA 1
ATOM 609 C C . GLN A 1 81 ? 13.165 16.349 19.860 1.00 37.72 81 GLN A C 1
ATOM 611 O O . GLN A 1 81 ? 12.861 17.059 20.817 1.00 37.72 81 GLN A O 1
ATOM 616 N N . LEU A 1 82 ? 14.158 15.456 19.886 1.00 37.75 82 LEU A N 1
ATOM 617 C CA . LEU A 1 82 ? 15.347 15.621 20.726 1.00 37.75 82 LEU A CA 1
ATOM 618 C C . LEU A 1 82 ? 16.247 16.695 20.108 1.00 37.75 82 LEU A C 1
ATOM 620 O O . LEU A 1 82 ? 16.330 16.723 18.856 1.00 37.75 82 LEU A O 1
#

Radius of gyration: 14.25 Å; Cα contacts (8 Å, |Δi|>4): 115; chains: 1; bounding box: 29×32×34 Å

Sequence (82 aa):
MIGDKSKLSVDSRLDQDIIYEFLCPECNTNLPVASPCSCGGNLMTLYLDKSLKLSNSVTVCNRFGCPNSEVKGIENLRSMQL

Secondary structure (DSSP, 8-state):
--S------SSS---TT-B---B-TTT-PBPPEEEE-TTSSEEEEEESSTT--GGGEEEEESBTT-S--EE-S-TTGGG---

Solvent-accessible surface area (backbon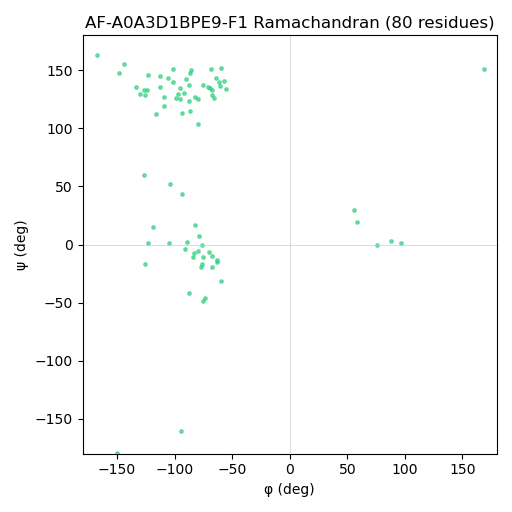e atoms only — not comparable to full-atom values): 5396 Å² total; per-residue (Å²): 138,89,76,91,79,83,82,87,64,96,88,59,86,88,50,63,90,44,72,55,87,56,59,39,92,88,76,69,44,76,53,53,74,73,43,82,35,98,87,76,38,37,23,31,50,43,58,77,54,94,80,68,42,72,64,44,18,39,32,41,46,37,25,51,90,56,82,81,48,46,75,43,63,59,85,74,64,77,78,73,73,128

pLDDT: mean 80.72, std 15.34, range [37.72, 95.25]

Mean predicted aligned error: 7.77 Å